Protein AF-A0A015IUK9-F1 (afdb_monomer_lite)

Sequence (133 aa):
MLNYLYVSSKKNKGLWKRAKTDDIVYFDGLNVSSEEQIRLRKRDEYDLPSMSGGIESMISKDDPRLATEDDLRNFIKEFKPEEIDVDSEVFRSLPLATQCEIIGELRIKSRQTSWDRIQEIVNNAPISFNFIL

Structure (mmCIF, N/CA/C/O backbone):
data_AF-A0A015IUK9-F1
#
_entry.id   AF-A0A015IUK9-F1
#
loop_
_atom_site.group_PDB
_atom_site.id
_atom_site.type_symbol
_atom_site.label_atom_id
_atom_site.label_alt_id
_atom_site.label_comp_id
_atom_site.label_asym_id
_atom_site.label_entity_id
_atom_site.label_seq_id
_atom_site.pdbx_PDB_ins_code
_atom_site.Cartn_x
_atom_site.Cartn_y
_atom_site.Cartn_z
_atom_site.occupancy
_atom_site.B_iso_or_equiv
_atom_site.auth_seq_id
_atom_site.auth_comp_id
_atom_site.auth_asym_id
_atom_site.auth_atom_id
_atom_site.pdbx_PDB_model_num
ATOM 1 N N . MET A 1 1 ? -28.527 20.890 -3.344 1.00 36.06 1 MET A N 1
ATOM 2 C CA . MET A 1 1 ? -27.527 21.965 -3.512 1.00 36.06 1 MET A CA 1
ATOM 3 C C . MET A 1 1 ? -26.170 21.349 -3.189 1.00 36.06 1 MET A C 1
ATOM 5 O O . MET A 1 1 ? -25.929 21.018 -2.038 1.00 36.06 1 MET A O 1
ATOM 9 N N . LEU A 1 2 ? -25.385 21.014 -4.217 1.00 33.97 2 LEU A N 1
ATOM 10 C CA . LEU A 1 2 ? -24.139 20.242 -4.106 1.00 33.97 2 LEU A CA 1
ATOM 11 C C . LEU A 1 2 ? -22.984 21.172 -3.710 1.00 33.97 2 LEU A C 1
ATOM 13 O O . LEU A 1 2 ? -22.586 22.018 -4.507 1.00 33.97 2 LEU A O 1
ATOM 17 N N . ASN A 1 3 ? -22.454 21.019 -2.495 1.00 36.19 3 ASN A N 1
ATOM 18 C CA . ASN A 1 3 ? -21.237 21.709 -2.068 1.00 36.19 3 ASN A CA 1
ATOM 19 C C . ASN A 1 3 ? -20.016 20.914 -2.544 1.00 36.19 3 ASN A C 1
ATOM 21 O O . ASN A 1 3 ? -19.667 19.884 -1.971 1.00 36.19 3 ASN A O 1
ATOM 25 N N . TYR A 1 4 ? -19.372 21.408 -3.599 1.00 41.28 4 TYR A N 1
ATOM 26 C CA . TYR A 1 4 ? -18.037 20.980 -4.000 1.00 41.28 4 TYR A CA 1
ATOM 27 C C . TYR A 1 4 ? -17.040 21.352 -2.894 1.00 41.28 4 TYR A C 1
ATOM 29 O O . TYR A 1 4 ? -16.827 22.530 -2.604 1.00 41.28 4 TYR A O 1
ATOM 37 N N . LEU A 1 5 ? -16.425 20.346 -2.272 1.00 41.09 5 LEU A N 1
ATOM 38 C CA . LEU A 1 5 ? -15.300 20.539 -1.362 1.00 41.09 5 LEU A CA 1
ATOM 39 C C . LEU A 1 5 ? -14.072 20.964 -2.174 1.00 41.09 5 LEU A C 1
ATOM 41 O O . LEU A 1 5 ? -13.448 20.173 -2.877 1.00 41.09 5 LEU A O 1
ATOM 45 N N . TYR A 1 6 ? -13.744 22.248 -2.067 1.00 38.38 6 TYR A N 1
ATOM 46 C CA . TYR A 1 6 ? -12.492 22.835 -2.520 1.00 38.38 6 TYR A CA 1
ATOM 47 C C . TYR A 1 6 ? -11.328 22.213 -1.732 1.00 38.38 6 TYR A C 1
ATOM 49 O O . TYR A 1 6 ? -11.087 22.559 -0.574 1.00 38.38 6 TYR A O 1
ATOM 57 N N . VAL A 1 7 ? -10.601 21.280 -2.350 1.00 44.75 7 VAL A N 1
ATOM 58 C CA . VAL A 1 7 ? -9.336 20.770 -1.811 1.00 44.75 7 VAL A CA 1
ATOM 59 C C . VAL A 1 7 ? -8.284 21.858 -2.000 1.00 44.75 7 VAL A C 1
ATOM 61 O O . VAL A 1 7 ? -7.712 22.043 -3.073 1.00 44.75 7 VAL A O 1
ATOM 64 N N . SER A 1 8 ? -8.051 22.622 -0.936 1.00 37.50 8 SER A N 1
ATOM 65 C CA . SER A 1 8 ? -6.970 23.598 -0.878 1.00 37.50 8 SER A CA 1
ATOM 66 C C . SER A 1 8 ? -5.635 22.852 -0.856 1.00 37.50 8 SER A C 1
ATOM 68 O O . SER A 1 8 ? -5.185 22.373 0.186 1.00 37.50 8 SER A O 1
ATOM 70 N N . SER A 1 9 ? -5.006 22.727 -2.026 1.00 41.16 9 SER A N 1
ATOM 71 C CA . SER A 1 9 ? -3.647 22.210 -2.173 1.00 41.16 9 SER A CA 1
ATOM 72 C C . SER A 1 9 ? -2.670 23.169 -1.490 1.00 41.16 9 SER A C 1
ATOM 74 O O . SER A 1 9 ? -2.161 24.116 -2.099 1.00 41.16 9 SER A O 1
ATOM 76 N N . LYS A 1 10 ? -2.386 22.933 -0.205 1.00 40.31 10 LYS A N 1
ATOM 77 C CA . LYS A 1 10 ? -1.251 23.562 0.471 1.00 40.31 10 LYS A CA 1
ATOM 78 C C . LYS A 1 10 ? 0.017 23.150 -0.271 1.00 40.31 10 LYS A C 1
ATOM 80 O O . LYS A 1 10 ? 0.467 22.014 -0.177 1.00 40.31 10 LYS A O 1
ATOM 85 N N . LYS A 1 11 ? 0.592 24.093 -1.023 1.00 38.69 11 LYS A N 1
ATOM 86 C CA . LYS A 1 11 ? 1.930 23.967 -1.604 1.00 38.69 11 LYS A CA 1
ATOM 87 C C . LYS A 1 11 ? 2.904 23.690 -0.462 1.00 38.69 11 LYS A C 1
ATOM 89 O O . LYS A 1 11 ? 3.241 24.607 0.288 1.00 38.69 11 LYS A O 1
ATOM 94 N N . ASN A 1 12 ? 3.355 22.444 -0.350 1.00 39.50 12 ASN A N 1
ATOM 95 C CA . ASN A 1 12 ? 4.563 22.102 0.380 1.00 39.50 12 ASN A CA 1
ATOM 96 C C . ASN A 1 12 ? 5.704 22.898 -0.255 1.00 39.50 12 ASN A C 1
ATOM 98 O O . ASN A 1 12 ? 6.285 22.498 -1.262 1.00 39.50 12 ASN A O 1
ATOM 102 N N . LYS A 1 13 ? 6.010 24.068 0.311 1.00 40.84 13 LYS A N 1
ATOM 103 C CA . LYS A 1 13 ? 7.266 24.766 0.051 1.00 40.84 13 LYS A CA 1
ATOM 104 C C . LYS A 1 13 ? 8.345 24.016 0.823 1.00 40.84 13 LYS A C 1
ATOM 106 O O . LYS A 1 13 ? 8.845 24.495 1.835 1.00 40.84 13 LYS A O 1
ATOM 111 N N . GLY A 1 14 ? 8.644 22.804 0.352 1.00 41.84 14 GLY A N 1
ATOM 112 C CA . GLY A 1 14 ? 9.892 22.139 0.672 1.00 41.84 14 GLY A CA 1
ATOM 113 C C . GLY A 1 14 ? 11.016 23.120 0.372 1.00 41.84 14 GLY A C 1
ATOM 114 O O . GLY A 1 14 ? 10.980 23.845 -0.626 1.00 41.84 14 GLY A O 1
ATOM 115 N N . LEU A 1 15 ? 11.962 23.212 1.293 1.00 39.66 15 LEU A N 1
ATOM 116 C CA . LEU A 1 15 ? 13.130 24.064 1.187 1.00 39.66 15 LEU A CA 1
ATOM 117 C C . LEU A 1 15 ? 14.075 23.470 0.129 1.00 39.66 15 LEU A C 1
ATOM 119 O O . LEU A 1 15 ? 15.125 22.927 0.456 1.00 39.66 15 LEU A O 1
ATOM 123 N N . TRP A 1 16 ? 13.704 23.549 -1.147 1.00 41.69 16 TRP A N 1
ATOM 124 C CA . TRP A 1 16 ? 14.643 23.334 -2.238 1.00 41.69 16 TRP A CA 1
ATOM 125 C C . TRP A 1 16 ? 15.569 24.547 -2.213 1.00 41.69 16 TRP A C 1
ATOM 127 O O . TRP A 1 16 ? 15.205 25.634 -2.673 1.00 41.69 16 TRP A O 1
ATOM 137 N N . LYS A 1 17 ? 16.746 24.408 -1.587 1.00 51.00 17 LYS A N 1
ATOM 138 C CA . LYS A 1 17 ? 17.836 25.366 -1.803 1.00 51.00 17 LYS A CA 1
ATOM 139 C C . LYS A 1 17 ? 17.953 25.522 -3.317 1.00 51.00 17 LYS A C 1
ATOM 141 O O . LYS A 1 17 ? 17.973 24.521 -4.026 1.00 51.00 17 LYS A O 1
ATOM 146 N N . ARG A 1 18 ? 17.935 26.763 -3.806 1.00 52.25 18 ARG A N 1
ATOM 147 C CA . ARG A 1 18 ? 18.066 27.068 -5.233 1.00 52.25 18 ARG A CA 1
ATOM 148 C C . ARG A 1 18 ? 19.410 26.481 -5.674 1.00 52.25 18 ARG A C 1
ATOM 150 O O . ARG A 1 18 ? 20.436 27.076 -5.355 1.00 52.25 18 ARG A O 1
ATOM 157 N N . ALA A 1 19 ? 19.400 25.288 -6.272 1.00 54.19 19 ALA A N 1
ATOM 158 C CA . ALA A 1 19 ? 20.612 24.666 -6.784 1.00 54.19 19 ALA A CA 1
ATOM 159 C C . ALA A 1 19 ? 21.249 25.671 -7.743 1.00 54.19 19 ALA A C 1
ATOM 161 O O . ALA A 1 19 ? 20.543 26.291 -8.550 1.00 54.19 19 ALA A O 1
ATOM 162 N N . LYS A 1 20 ? 22.547 25.926 -7.578 1.00 63.38 20 LYS A N 1
ATOM 163 C CA . LYS A 1 20 ? 23.273 26.745 -8.543 1.00 63.38 20 LYS A CA 1
ATOM 164 C C . LYS A 1 20 ? 23.237 25.977 -9.864 1.00 63.38 20 LYS A C 1
ATOM 166 O O . LYS A 1 20 ? 23.297 24.752 -9.866 1.00 63.38 20 LYS A O 1
ATOM 171 N N . THR A 1 21 ? 23.098 26.688 -10.977 1.00 58.16 21 THR A N 1
ATOM 172 C CA . THR A 1 21 ? 23.090 26.097 -12.330 1.00 58.16 21 THR A CA 1
ATOM 173 C C . THR A 1 21 ? 24.305 25.206 -12.582 1.00 58.16 21 THR A C 1
ATOM 175 O O . THR A 1 21 ? 24.213 24.243 -13.331 1.00 58.16 21 THR A O 1
ATOM 178 N N . ASP A 1 22 ? 25.399 25.496 -11.882 1.00 61.75 22 ASP A N 1
ATOM 179 C CA . ASP A 1 22 ? 26.693 24.829 -11.984 1.00 61.75 22 ASP A CA 1
ATOM 180 C C . ASP A 1 22 ? 26.714 23.440 -11.305 1.00 61.75 22 ASP A C 1
ATOM 182 O O . ASP A 1 22 ? 27.617 22.650 -11.565 1.00 61.75 22 ASP A O 1
ATOM 186 N N . ASP A 1 23 ? 25.718 23.117 -10.466 1.00 67.12 23 ASP A N 1
ATOM 187 C CA . ASP A 1 23 ? 25.620 21.828 -9.760 1.00 67.12 23 ASP A CA 1
ATOM 188 C C . ASP A 1 23 ? 24.881 20.752 -10.584 1.00 67.12 23 ASP A C 1
ATOM 190 O O . ASP A 1 23 ? 24.862 19.575 -10.216 1.00 67.12 23 ASP A O 1
ATOM 194 N N . ILE A 1 24 ? 24.229 21.139 -11.687 1.00 67.38 24 ILE A N 1
ATOM 195 C CA . ILE A 1 24 ? 23.395 20.248 -12.500 1.00 67.38 24 ILE A CA 1
ATOM 196 C C . ILE A 1 24 ? 24.219 19.756 -13.691 1.00 67.38 24 ILE A C 1
ATOM 198 O O . ILE A 1 24 ? 24.374 20.446 -14.701 1.00 67.38 24 ILE A O 1
ATOM 202 N N . VAL A 1 25 ? 24.724 18.526 -13.590 1.00 63.44 25 VAL A N 1
ATOM 203 C CA . VAL A 1 25 ? 25.333 17.827 -14.728 1.00 63.44 25 VAL A CA 1
ATOM 204 C C . VAL A 1 25 ? 24.279 17.734 -15.841 1.00 63.44 25 VAL A C 1
ATOM 206 O O . VAL A 1 25 ? 23.139 17.363 -15.568 1.00 63.44 25 VAL A O 1
ATOM 209 N N . TYR A 1 26 ? 24.656 18.111 -17.069 1.00 65.88 26 TYR A N 1
ATOM 210 C CA . TYR A 1 26 ? 23.811 18.243 -18.276 1.00 65.88 26 TYR A CA 1
ATOM 211 C C . TYR A 1 26 ? 22.993 19.540 -18.443 1.00 65.88 26 TYR A C 1
ATOM 213 O O . TYR A 1 26 ? 22.216 19.635 -19.394 1.00 65.88 26 TYR A O 1
ATOM 221 N N . PHE A 1 27 ? 23.187 20.569 -17.609 1.00 64.19 27 PHE A N 1
ATOM 222 C CA . PHE A 1 27 ? 22.496 21.858 -17.788 1.00 64.19 27 PHE A CA 1
ATOM 223 C C . PHE A 1 27 ? 22.787 22.525 -19.147 1.00 64.19 27 PHE A C 1
ATOM 225 O O . PHE A 1 27 ? 21.872 23.030 -19.800 1.00 64.19 27 PHE A O 1
ATOM 232 N N . ASP A 1 28 ? 24.031 22.440 -19.627 1.00 65.81 28 ASP A N 1
ATOM 233 C CA . ASP A 1 28 ? 24.445 22.990 -20.928 1.00 65.81 28 ASP A CA 1
ATOM 234 C C . ASP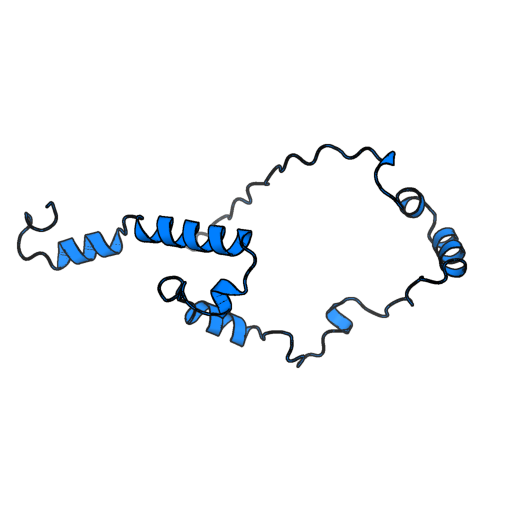 A 1 28 ? 23.669 22.382 -22.113 1.00 65.81 28 ASP A C 1
ATOM 236 O O . ASP A 1 28 ? 23.454 23.040 -23.131 1.00 65.81 28 ASP A O 1
ATOM 240 N N . GLY A 1 29 ? 23.181 21.144 -21.968 1.00 63.19 29 GLY A N 1
ATOM 241 C CA . GLY A 1 29 ? 22.404 20.432 -22.985 1.00 63.19 29 GLY A CA 1
ATOM 242 C C . GLY A 1 29 ? 20.940 20.875 -23.104 1.00 63.19 29 GLY A C 1
ATOM 243 O O . GLY A 1 29 ? 20.265 20.504 -24.065 1.00 63.19 29 GLY A O 1
ATOM 244 N N . LEU A 1 30 ? 20.429 21.672 -22.160 1.00 64.75 30 LEU A N 1
ATOM 245 C CA . LEU A 1 30 ? 19.037 22.141 -22.168 1.00 64.75 30 LEU A CA 1
ATOM 246 C C . LEU A 1 30 ? 18.847 23.451 -22.948 1.00 64.75 30 LEU A C 1
ATOM 248 O O . LEU A 1 30 ? 17.742 23.721 -23.411 1.00 64.75 30 LEU A O 1
ATOM 252 N N . ASN A 1 31 ? 19.914 24.239 -23.120 1.00 66.69 31 ASN A N 1
ATOM 253 C CA . ASN A 1 31 ? 19.888 25.535 -23.816 1.00 66.69 31 ASN A CA 1
ATOM 254 C C . ASN A 1 31 ? 20.347 25.470 -25.284 1.00 66.69 31 ASN A C 1
ATOM 256 O O . ASN A 1 31 ? 20.437 26.500 -25.951 1.00 66.69 31 ASN A O 1
ATOM 260 N N . VAL A 1 32 ? 20.656 24.279 -25.794 1.00 70.06 32 VAL A N 1
ATOM 261 C CA . VAL A 1 32 ? 21.052 24.068 -27.193 1.00 70.06 32 VAL A CA 1
ATOM 262 C C . VAL A 1 32 ? 19.834 23.942 -28.107 1.00 70.06 32 VAL A C 1
ATOM 264 O O . VAL A 1 32 ? 18.809 23.374 -27.730 1.00 70.06 32 VAL A O 1
ATOM 267 N N . SER A 1 33 ? 19.957 24.452 -29.337 1.00 77.69 33 SER A N 1
ATOM 268 C CA . SER A 1 33 ? 18.913 24.323 -30.364 1.00 77.69 33 SER A CA 1
ATOM 269 C C . SER A 1 33 ? 18.621 22.853 -30.679 1.00 77.69 33 SER A C 1
ATOM 271 O O . SER A 1 33 ? 19.518 22.008 -30.607 1.00 77.69 33 SER A O 1
ATOM 273 N N . SER A 1 34 ? 17.398 22.547 -31.113 1.00 71.38 34 SER A N 1
ATOM 274 C CA . SER A 1 34 ? 16.965 21.194 -31.494 1.00 71.38 34 SER A CA 1
ATOM 275 C C . SER A 1 34 ? 17.926 20.519 -32.488 1.00 71.38 34 SER A C 1
ATOM 277 O O . SER A 1 34 ? 18.230 19.333 -32.366 1.00 71.38 34 SER A O 1
ATOM 279 N N . GLU A 1 35 ? 18.478 21.269 -33.446 1.00 74.62 35 GLU A N 1
ATOM 280 C CA . GLU A 1 35 ? 19.435 20.770 -34.443 1.00 74.62 35 GLU A CA 1
ATOM 281 C C . GLU A 1 35 ? 20.794 20.412 -33.832 1.00 74.62 35 GLU A C 1
ATOM 283 O O . GLU A 1 35 ? 21.478 19.504 -34.307 1.00 74.62 35 GLU A O 1
ATOM 288 N N . GLU A 1 36 ? 21.207 21.138 -32.798 1.00 72.31 36 GLU A N 1
ATOM 289 C CA . GLU A 1 36 ? 22.459 20.906 -32.085 1.00 72.31 36 GLU A CA 1
ATOM 290 C C . GLU A 1 36 ? 22.347 19.712 -31.141 1.00 72.31 36 GLU A C 1
ATOM 292 O O . GLU A 1 36 ? 23.246 18.872 -31.119 1.00 72.31 36 GLU A O 1
ATOM 297 N N . GLN A 1 37 ? 21.196 19.548 -30.484 1.00 70.88 37 GLN A N 1
ATOM 298 C CA . GLN A 1 37 ? 20.886 18.338 -29.724 1.00 70.88 37 GLN A CA 1
ATOM 299 C C . GLN A 1 37 ? 20.972 17.084 -30.596 1.00 70.88 37 GLN A C 1
ATOM 301 O O . GLN A 1 37 ? 21.596 16.110 -30.194 1.00 70.88 37 GLN A O 1
ATOM 306 N N . ILE A 1 38 ? 20.434 17.109 -31.821 1.00 70.88 38 ILE A N 1
ATOM 307 C CA . ILE A 1 38 ? 20.520 15.969 -32.751 1.00 70.88 38 ILE A CA 1
ATOM 308 C C . ILE A 1 38 ? 21.979 15.651 -33.128 1.00 70.88 38 ILE A C 1
ATOM 310 O O . ILE A 1 38 ? 22.332 14.484 -33.298 1.00 70.88 38 ILE A O 1
ATOM 314 N N . ARG A 1 39 ? 22.850 16.662 -33.267 1.00 71.75 39 ARG A N 1
ATOM 315 C CA . ARG A 1 39 ? 24.284 16.443 -33.543 1.00 71.75 39 ARG A CA 1
ATOM 316 C C . ARG A 1 39 ? 25.019 15.850 -32.345 1.00 71.75 39 ARG A C 1
ATOM 318 O O . ARG A 1 39 ? 25.877 14.997 -32.548 1.00 71.75 39 ARG A O 1
ATOM 325 N N . LEU A 1 40 ? 24.698 16.302 -31.135 1.00 68.69 40 LEU A N 1
ATOM 326 C CA . LEU A 1 40 ? 25.293 15.795 -29.897 1.00 68.69 40 LEU A CA 1
ATOM 327 C C . LEU A 1 40 ? 24.857 14.354 -29.622 1.00 68.69 40 LEU A C 1
ATOM 329 O O . LEU A 1 40 ? 25.708 13.514 -29.359 1.00 68.69 40 LEU A O 1
ATOM 333 N N . ARG A 1 41 ? 23.572 14.052 -29.823 1.00 68.38 41 ARG A N 1
ATOM 334 C CA . ARG A 1 41 ? 22.997 12.701 -29.769 1.00 68.38 41 ARG A CA 1
ATOM 335 C C . ARG A 1 41 ? 23.734 11.698 -30.656 1.00 68.38 41 ARG A C 1
ATOM 337 O O . ARG A 1 41 ? 24.110 10.628 -30.211 1.00 68.38 41 ARG A O 1
ATOM 344 N N . LYS A 1 42 ? 24.078 12.091 -31.889 1.00 70.25 42 LYS A N 1
ATOM 345 C CA . LYS A 1 42 ? 24.870 11.250 -32.813 1.00 70.25 42 LYS A CA 1
ATOM 346 C C . LYS A 1 42 ? 26.281 10.910 -32.318 1.00 70.25 42 LYS A C 1
ATOM 348 O O . LYS A 1 42 ? 26.919 10.043 -32.909 1.00 70.25 42 LYS A O 1
ATOM 353 N N . ARG A 1 43 ? 26.811 11.645 -31.336 1.00 71.12 43 ARG A N 1
ATOM 354 C CA . ARG A 1 43 ? 28.155 11.430 -30.784 1.00 71.12 43 ARG A CA 1
ATOM 355 C C . ARG A 1 43 ? 28.140 10.593 -29.510 1.00 71.12 43 ARG A C 1
ATOM 357 O O . ARG A 1 43 ? 29.210 10.151 -29.105 1.00 71.12 43 ARG A O 1
ATOM 364 N N . ASP A 1 44 ? 26.981 10.424 -28.887 1.00 75.12 44 ASP A N 1
ATOM 365 C CA . ASP A 1 44 ? 26.844 9.703 -27.631 1.00 75.12 44 ASP A CA 1
ATOM 366 C C . ASP A 1 44 ? 26.524 8.226 -27.905 1.00 75.12 44 ASP A C 1
ATOM 368 O O . ASP A 1 44 ? 25.566 7.894 -28.600 1.00 75.12 44 ASP A O 1
ATOM 372 N N . GLU A 1 45 ? 27.372 7.338 -27.388 1.00 81.50 45 GLU A N 1
ATOM 373 C CA . GLU A 1 45 ? 27.246 5.884 -27.538 1.00 81.50 45 GLU A CA 1
ATOM 374 C C . GLU A 1 45 ? 26.104 5.311 -26.683 1.00 81.50 45 GLU A C 1
ATOM 376 O O . GLU A 1 45 ? 25.579 4.242 -26.992 1.00 81.50 45 GLU A O 1
ATOM 381 N N . TYR A 1 46 ? 25.686 6.034 -25.639 1.00 81.38 46 TYR A N 1
ATOM 382 C CA . TYR A 1 46 ? 24.599 5.638 -24.742 1.00 81.38 46 TYR A CA 1
ATOM 383 C C . TYR A 1 46 ? 23.270 6.327 -25.067 1.00 81.38 46 TYR A C 1
ATOM 385 O O . TYR A 1 46 ? 22.317 6.202 -24.291 1.00 81.38 46 TYR A O 1
ATOM 393 N N . ASP A 1 47 ? 23.179 7.045 -26.191 1.00 79.69 47 ASP A N 1
ATOM 394 C CA . ASP A 1 47 ? 21.939 7.717 -26.562 1.00 79.69 47 ASP A CA 1
ATOM 395 C C . ASP A 1 47 ? 20.849 6.692 -26.882 1.00 79.69 47 ASP A C 1
ATOM 397 O O . ASP A 1 47 ? 20.997 5.806 -27.732 1.00 79.69 47 ASP A O 1
ATOM 401 N N . LEU A 1 48 ? 19.733 6.803 -26.166 1.00 80.38 48 LEU A N 1
ATOM 402 C CA . LEU A 1 48 ? 18.609 5.902 -26.359 1.00 80.38 48 LEU A CA 1
ATOM 403 C C . LEU A 1 48 ? 17.913 6.230 -27.690 1.00 80.38 48 LEU A C 1
ATOM 405 O O . LEU A 1 48 ? 17.731 7.406 -28.022 1.00 80.38 48 LEU A O 1
ATOM 409 N N . PRO A 1 49 ? 17.453 5.215 -28.446 1.00 81.62 49 PRO A N 1
ATOM 410 C CA . PRO A 1 49 ? 16.654 5.443 -29.640 1.00 81.62 49 PRO A CA 1
ATOM 411 C C . PRO A 1 49 ? 15.444 6.323 -29.326 1.00 81.62 49 PRO A C 1
ATOM 413 O O . PRO A 1 49 ? 14.824 6.200 -28.268 1.00 81.62 49 PRO A O 1
ATOM 416 N N . SER A 1 50 ? 15.067 7.188 -30.269 1.00 76.38 50 SER A N 1
ATOM 417 C CA . SER A 1 50 ? 13.859 7.996 -30.115 1.00 76.38 50 SER A CA 1
ATOM 418 C C . SER A 1 50 ? 12.641 7.083 -29.950 1.00 76.38 50 SER A C 1
ATOM 420 O O . SER A 1 50 ? 12.278 6.362 -30.883 1.00 76.38 50 SER A O 1
ATOM 422 N N . MET A 1 51 ? 12.006 7.123 -28.780 1.00 76.62 51 MET A N 1
ATOM 423 C CA . MET A 1 51 ? 10.790 6.362 -28.510 1.00 76.62 51 MET A CA 1
ATOM 424 C C . MET A 1 51 ? 9.628 6.948 -29.322 1.00 76.62 51 MET A C 1
ATOM 426 O O . MET A 1 51 ? 9.345 8.146 -29.239 1.00 76.62 51 MET A O 1
ATOM 430 N N . SER A 1 52 ? 8.950 6.125 -30.123 1.00 70.69 52 SER A N 1
ATOM 431 C CA . SER A 1 52 ? 7.731 6.545 -30.815 1.00 70.69 52 SER A CA 1
ATOM 432 C C . SER A 1 52 ? 6.538 6.430 -29.864 1.00 70.69 52 SER A C 1
ATOM 434 O O . SER A 1 52 ? 6.031 5.334 -29.644 1.00 70.69 52 SER A O 1
ATOM 436 N N . GLY A 1 53 ? 6.094 7.563 -29.319 1.00 72.94 53 GLY A N 1
ATOM 437 C CA . GLY A 1 53 ? 4.982 7.636 -28.368 1.00 72.94 53 GLY A CA 1
ATOM 438 C C . GLY A 1 53 ? 5.440 7.791 -26.915 1.00 72.94 53 GLY A C 1
ATOM 439 O O . GLY A 1 53 ? 6.593 7.540 -26.573 1.00 72.94 53 GLY A O 1
ATOM 440 N N . GLY A 1 54 ? 4.541 8.281 -26.057 1.00 78.75 54 GLY A N 1
ATOM 441 C CA . GLY A 1 54 ? 4.803 8.420 -24.621 1.00 78.75 54 GLY A CA 1
ATOM 442 C C . GLY A 1 54 ? 4.799 7.072 -23.897 1.00 78.75 54 GLY A C 1
ATOM 443 O O . GLY A 1 54 ? 4.541 6.035 -24.505 1.00 78.75 54 GLY A O 1
ATOM 444 N N . ILE A 1 55 ? 5.002 7.088 -22.577 1.00 73.62 55 ILE A N 1
ATOM 445 C CA . ILE A 1 55 ? 4.905 5.892 -21.714 1.00 73.62 55 ILE A CA 1
ATOM 446 C C . ILE A 1 55 ? 3.580 5.149 -21.956 1.00 73.62 55 ILE A C 1
ATOM 448 O O . ILE A 1 55 ? 3.551 3.927 -22.014 1.00 73.62 55 ILE A O 1
ATOM 452 N N . GLU A 1 56 ? 2.505 5.891 -22.218 1.00 73.94 56 GLU A N 1
ATOM 453 C CA . GLU A 1 56 ? 1.177 5.363 -22.549 1.00 73.94 56 GLU A CA 1
ATOM 454 C C . GLU A 1 56 ? 1.160 4.433 -23.771 1.00 73.94 56 GLU A C 1
ATOM 456 O O . GLU A 1 56 ? 0.368 3.501 -23.818 1.00 73.94 56 GLU A O 1
ATOM 461 N N . SER A 1 57 ? 2.051 4.640 -24.745 1.00 75.50 57 SER A N 1
ATOM 462 C CA . SER A 1 57 ? 2.158 3.777 -25.931 1.00 75.50 57 SER A CA 1
ATOM 463 C C . SER A 1 57 ? 2.865 2.447 -25.656 1.00 75.50 57 SER A C 1
ATOM 465 O O . SER A 1 57 ? 2.702 1.496 -26.418 1.00 75.50 57 SER A O 1
ATOM 467 N N . MET A 1 58 ? 3.635 2.373 -24.567 1.00 73.19 58 MET A N 1
ATOM 468 C CA . MET A 1 58 ? 4.291 1.147 -24.104 1.00 73.19 58 MET A CA 1
ATOM 469 C C . MET A 1 58 ? 3.369 0.301 -23.229 1.00 73.19 58 MET A C 1
ATOM 471 O O . MET A 1 58 ? 3.603 -0.895 -23.059 1.00 73.19 58 MET A O 1
ATOM 475 N N . ILE A 1 59 ? 2.332 0.926 -22.670 1.00 75.25 59 ILE A N 1
ATOM 476 C CA . ILE A 1 59 ? 1.330 0.260 -21.854 1.00 75.25 59 ILE A CA 1
ATOM 477 C C . ILE A 1 59 ? 0.440 -0.557 -22.788 1.00 75.25 59 ILE A C 1
ATOM 479 O O . ILE A 1 59 ? -0.358 -0.028 -23.563 1.00 75.25 59 ILE A O 1
ATOM 483 N N . SER A 1 60 ? 0.581 -1.878 -22.715 1.00 76.69 60 SER A N 1
ATOM 484 C CA . SER A 1 60 ? -0.427 -2.770 -23.281 1.00 76.69 60 SER A CA 1
ATOM 485 C C . SER A 1 60 ? -1.698 -2.643 -22.446 1.00 76.69 60 SER A C 1
ATOM 487 O O . SER A 1 60 ? -1.620 -2.563 -21.222 1.00 76.69 60 SER A O 1
ATOM 489 N N . LYS A 1 61 ? -2.868 -2.620 -23.097 1.00 73.81 61 LYS A N 1
ATOM 490 C CA . LYS A 1 61 ? -4.165 -2.488 -22.403 1.00 73.81 61 LYS A CA 1
ATOM 491 C C . LYS A 1 61 ? -4.372 -3.557 -21.321 1.00 73.81 61 LYS A C 1
ATOM 493 O O . LYS A 1 61 ? -5.011 -3.260 -20.324 1.00 73.81 61 LYS A O 1
ATOM 498 N N . ASP A 1 62 ? -3.760 -4.726 -21.509 1.00 76.12 62 ASP A N 1
ATOM 499 C CA . ASP A 1 62 ? -3.786 -5.858 -20.583 1.00 76.12 62 ASP A CA 1
ATOM 500 C C . ASP A 1 62 ? -2.374 -6.178 -20.046 1.00 76.12 62 ASP A C 1
ATOM 502 O O . ASP A 1 62 ? -1.930 -7.326 -20.084 1.00 76.12 62 ASP A O 1
ATOM 506 N N . ASP A 1 63 ? -1.600 -5.171 -19.619 1.00 82.06 63 ASP A N 1
ATOM 507 C CA . ASP A 1 63 ? -0.316 -5.436 -18.950 1.00 82.06 63 ASP A CA 1
ATOM 508 C C . ASP A 1 63 ? -0.566 -5.940 -17.512 1.00 82.06 63 ASP A C 1
ATOM 510 O O . ASP A 1 63 ? -1.031 -5.163 -16.679 1.00 82.06 63 ASP A O 1
ATOM 514 N N . PRO A 1 64 ? -0.211 -7.195 -17.166 1.00 81.19 64 PRO A N 1
ATOM 515 C CA . PRO A 1 64 ? -0.443 -7.757 -15.831 1.00 81.19 64 PRO A CA 1
ATOM 516 C C . PRO A 1 64 ? 0.380 -7.083 -14.725 1.00 81.19 64 PRO A C 1
ATOM 518 O O . PRO A 1 64 ? 0.164 -7.349 -13.545 1.00 81.19 64 PRO A O 1
ATOM 521 N N . ARG A 1 65 ? 1.363 -6.245 -15.078 1.00 82.88 65 ARG A N 1
ATOM 522 C CA . ARG A 1 65 ? 2.113 -5.440 -14.104 1.00 82.88 65 ARG A CA 1
ATOM 523 C C . ARG A 1 65 ? 1.334 -4.214 -13.644 1.00 82.88 65 ARG A C 1
ATOM 525 O O . ARG A 1 65 ? 1.708 -3.609 -12.641 1.00 82.88 65 ARG A O 1
ATOM 532 N N . LEU A 1 66 ? 0.307 -3.820 -14.393 1.00 84.06 66 LEU A N 1
ATOM 533 C CA . LEU A 1 66 ? -0.524 -2.669 -14.092 1.00 84.06 66 LEU A CA 1
ATOM 534 C C . LEU A 1 66 ? -1.853 -3.150 -13.526 1.00 84.06 66 LEU A C 1
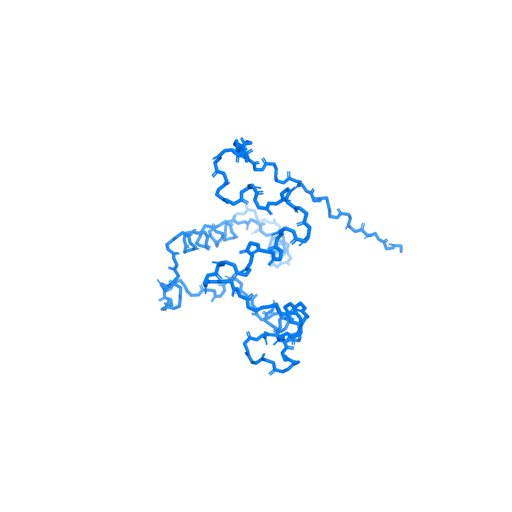ATOM 536 O O . LEU A 1 66 ? -2.525 -3.999 -14.101 1.00 84.06 66 LEU A O 1
ATOM 540 N N . ALA A 1 67 ? -2.226 -2.594 -12.379 1.00 86.25 67 ALA A N 1
ATOM 541 C CA . ALA A 1 67 ? -3.538 -2.835 -11.807 1.00 86.25 67 ALA A CA 1
ATOM 542 C C . ALA A 1 67 ? -4.607 -2.114 -12.640 1.00 86.25 67 ALA A C 1
ATOM 544 O O . ALA A 1 67 ? -4.432 -0.947 -13.009 1.00 86.25 67 ALA A O 1
ATOM 545 N N . THR A 1 68 ? -5.725 -2.790 -12.894 1.00 88.50 68 THR A N 1
ATOM 546 C CA . THR A 1 68 ? -6.891 -2.183 -13.544 1.00 88.50 68 THR A CA 1
ATOM 547 C C . THR A 1 68 ? -7.561 -1.197 -12.585 1.00 88.50 68 THR A C 1
ATOM 549 O O . THR A 1 68 ? -7.421 -1.295 -11.365 1.00 88.50 68 THR A O 1
ATOM 552 N N . GLU A 1 69 ? -8.342 -0.248 -13.106 1.00 87.06 69 GLU A N 1
ATOM 553 C CA . GLU A 1 69 ? -9.103 0.677 -12.257 1.00 87.06 69 GLU A CA 1
ATOM 554 C C . GLU A 1 69 ? -10.050 -0.063 -11.295 1.00 87.06 69 GLU A C 1
ATOM 556 O O . GLU A 1 69 ? -10.150 0.301 -10.122 1.00 87.06 69 GLU A O 1
ATOM 561 N N . ASP A 1 70 ? -10.697 -1.130 -11.766 1.00 88.69 70 ASP A N 1
ATOM 562 C CA . ASP A 1 70 ? -11.564 -1.969 -10.936 1.00 88.69 70 ASP A CA 1
ATOM 563 C C . ASP A 1 70 ? -10.780 -2.6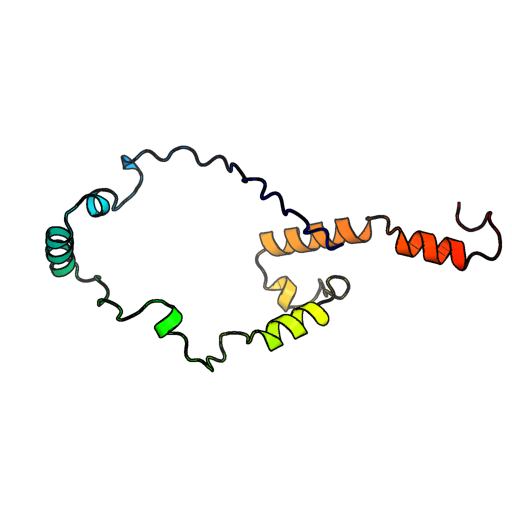89 -9.830 1.00 88.69 70 ASP A C 1
ATOM 565 O O . ASP A 1 70 ? -11.233 -2.724 -8.684 1.00 88.69 70 ASP A O 1
ATOM 569 N N . ASP A 1 71 ? -9.571 -3.174 -10.128 1.00 87.50 71 ASP A N 1
ATOM 570 C CA . ASP A 1 71 ? -8.689 -3.806 -9.140 1.00 87.50 71 ASP A CA 1
ATOM 571 C C . ASP A 1 71 ? -8.289 -2.812 -8.046 1.00 87.50 71 ASP A C 1
ATOM 573 O O . ASP A 1 71 ? -8.334 -3.135 -6.860 1.00 87.50 71 ASP A O 1
ATOM 577 N N . LEU A 1 72 ? -7.966 -1.570 -8.423 1.00 89.88 72 LEU A N 1
ATOM 578 C CA . LEU A 1 72 ? -7.633 -0.508 -7.471 1.00 89.88 72 LEU A CA 1
ATOM 579 C C . LEU A 1 72 ? -8.832 -0.128 -6.594 1.00 89.88 72 LEU A C 1
ATOM 581 O O . LEU A 1 72 ? -8.678 0.074 -5.389 1.00 89.88 72 LEU A O 1
ATOM 585 N N . ARG A 1 73 ? -10.036 -0.044 -7.170 1.00 90.88 73 ARG A N 1
ATOM 586 C CA . ARG A 1 73 ? -11.269 0.235 -6.415 1.00 90.88 73 ARG A CA 1
ATOM 587 C C . ARG A 1 73 ? -11.585 -0.883 -5.426 1.00 90.88 73 ARG A C 1
ATOM 589 O O . ARG A 1 73 ? -11.936 -0.589 -4.282 1.00 90.88 73 ARG A O 1
ATOM 596 N N . ASN A 1 74 ? -11.437 -2.135 -5.852 1.00 91.75 74 ASN A N 1
ATOM 597 C CA . ASN A 1 74 ? -11.624 -3.299 -4.990 1.00 91.75 74 ASN A CA 1
ATOM 598 C C . ASN A 1 74 ? -10.583 -3.317 -3.873 1.00 91.75 74 ASN A C 1
ATOM 600 O O . ASN A 1 74 ? -10.956 -3.421 -2.706 1.00 91.75 74 ASN A O 1
ATOM 604 N N . PHE A 1 75 ? -9.313 -3.079 -4.205 1.00 87.38 75 PHE A N 1
ATOM 605 C CA . PHE A 1 75 ? -8.244 -2.973 -3.221 1.00 87.38 75 PHE A CA 1
ATOM 606 C C . PHE A 1 75 ? -8.544 -1.897 -2.176 1.00 87.38 75 PHE A C 1
ATOM 608 O O . PHE A 1 75 ? -8.494 -2.187 -0.992 1.00 87.38 75 PHE A O 1
ATOM 615 N N . ILE A 1 76 ? -8.934 -0.679 -2.568 1.00 87.19 76 ILE A N 1
ATOM 616 C CA . ILE A 1 76 ? -9.262 0.396 -1.609 1.00 87.19 76 ILE A CA 1
ATOM 617 C C . ILE A 1 76 ? -10.440 0.013 -0.703 1.00 87.19 76 ILE A C 1
ATOM 619 O O . ILE A 1 76 ? -10.467 0.391 0.467 1.00 87.19 76 ILE A O 1
ATOM 623 N N . LYS A 1 77 ? -11.425 -0.718 -1.233 1.00 87.56 77 LYS A N 1
ATOM 624 C CA . LYS A 1 77 ? -12.598 -1.154 -0.468 1.00 87.56 77 LYS A CA 1
ATOM 625 C C . LYS A 1 77 ? -12.254 -2.248 0.545 1.00 87.56 77 LYS A C 1
ATOM 627 O O . LYS A 1 77 ? -12.828 -2.269 1.631 1.00 87.56 77 LYS A O 1
ATOM 632 N N . GLU A 1 78 ? -11.363 -3.158 0.177 1.00 86.00 78 GLU A N 1
ATOM 633 C CA . GLU A 1 78 ? -10.934 -4.278 1.018 1.00 86.00 78 GLU A CA 1
ATOM 634 C C . GLU A 1 78 ? -9.803 -3.894 1.973 1.00 86.00 78 GLU A C 1
ATOM 636 O O . GLU A 1 78 ? -9.668 -4.488 3.042 1.00 86.00 78 GLU A O 1
ATOM 641 N N . PHE A 1 79 ? -9.010 -2.883 1.621 1.00 85.25 79 PHE A N 1
ATOM 642 C CA . PHE A 1 79 ? -7.851 -2.467 2.389 1.00 85.25 79 PHE A CA 1
ATOM 643 C C . PHE A 1 79 ? -8.273 -1.822 3.705 1.00 85.25 79 PHE A C 1
ATOM 645 O O . PHE A 1 79 ? -8.667 -0.654 3.779 1.00 85.25 79 PHE A O 1
ATOM 652 N N . LYS A 1 80 ? -8.135 -2.595 4.778 1.00 84.94 80 LYS A N 1
ATOM 653 C CA . LYS A 1 80 ? -8.345 -2.134 6.142 1.00 84.94 80 LYS A CA 1
ATOM 654 C C . LYS A 1 80 ? -6.994 -1.931 6.815 1.00 84.94 80 LYS A C 1
ATOM 656 O O . LYS A 1 80 ? -6.324 -2.908 7.143 1.00 84.94 80 LYS A O 1
ATOM 661 N N . PRO A 1 81 ? -6.595 -0.680 7.091 1.00 79.31 81 PRO A N 1
ATOM 662 C CA . PRO A 1 81 ? -5.310 -0.410 7.728 1.00 79.31 81 PRO A CA 1
ATOM 663 C C . PRO A 1 81 ? -5.216 -0.997 9.146 1.00 79.31 81 PRO A C 1
ATOM 665 O O . PRO A 1 81 ? -4.122 -1.186 9.657 1.00 79.31 81 PRO A O 1
ATOM 668 N N . GLU A 1 82 ? -6.348 -1.293 9.785 1.00 78.06 82 GLU A N 1
ATOM 669 C CA . GLU A 1 82 ? -6.416 -1.901 11.120 1.00 78.06 82 GLU A CA 1
ATOM 670 C C . GLU A 1 82 ? -6.024 -3.387 11.131 1.00 78.06 82 GLU A C 1
ATOM 672 O O . GLU A 1 82 ? -5.645 -3.903 12.177 1.00 78.06 82 GLU A O 1
ATOM 677 N N . GLU A 1 83 ? -6.083 -4.063 9.981 1.00 84.06 83 GLU A N 1
ATOM 678 C CA . GLU A 1 83 ? -5.788 -5.496 9.838 1.00 84.06 83 GLU A CA 1
ATOM 679 C C . GLU A 1 83 ? -4.340 -5.753 9.369 1.00 84.06 83 GLU A C 1
ATOM 681 O O . GLU A 1 83 ? -3.984 -6.877 9.022 1.00 84.06 83 GLU A O 1
ATOM 686 N N . ILE A 1 84 ? -3.486 -4.720 9.347 1.00 85.56 84 ILE A N 1
ATOM 687 C CA . ILE A 1 84 ? -2.078 -4.858 8.953 1.00 85.56 84 ILE A CA 1
ATOM 688 C C . ILE A 1 84 ? -1.323 -5.687 10.000 1.00 85.56 84 ILE A C 1
ATOM 690 O O . ILE A 1 84 ? -1.173 -5.275 11.151 1.00 85.56 84 ILE A O 1
ATOM 694 N N . ASP A 1 85 ? -0.785 -6.826 9.568 1.00 89.56 85 ASP A N 1
ATOM 695 C CA . ASP A 1 85 ? 0.085 -7.675 10.379 1.00 89.56 85 ASP A CA 1
ATOM 696 C C . ASP A 1 85 ? 1.533 -7.151 10.372 1.00 89.56 85 ASP A C 1
ATOM 698 O O . ASP A 1 85 ? 2.240 -7.218 9.363 1.00 89.56 85 ASP A O 1
ATOM 702 N N . VAL A 1 86 ? 1.974 -6.629 11.519 1.00 88.50 86 VAL A N 1
ATOM 703 C CA . VAL A 1 86 ? 3.324 -6.072 11.732 1.00 88.50 86 VAL A CA 1
ATOM 704 C C . VAL A 1 86 ? 4.387 -7.177 11.833 1.00 88.50 86 VAL A C 1
ATOM 706 O O . VAL A 1 86 ? 5.573 -6.918 11.627 1.00 88.50 86 VAL A O 1
ATOM 709 N N . ASP A 1 87 ? 3.985 -8.421 12.103 1.00 90.88 87 ASP A N 1
ATOM 710 C CA . ASP A 1 87 ? 4.893 -9.568 12.168 1.00 90.88 87 ASP A CA 1
ATOM 711 C C . ASP A 1 87 ? 5.029 -10.317 10.836 1.00 90.88 87 ASP A C 1
ATOM 713 O O . ASP A 1 87 ? 5.884 -11.199 10.713 1.00 90.88 87 ASP A O 1
ATOM 717 N N . SER A 1 88 ? 4.260 -9.920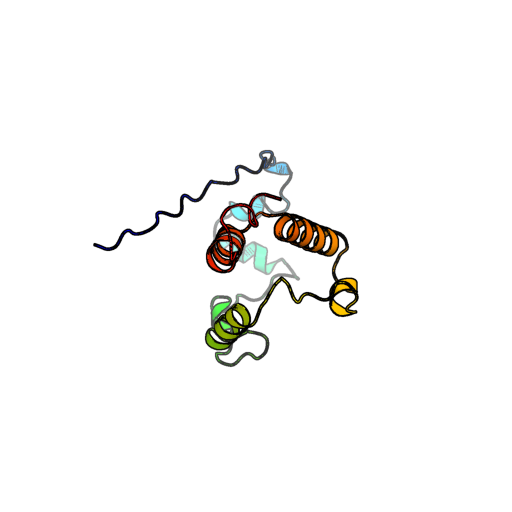 9.821 1.00 93.25 88 SER A N 1
ATOM 718 C CA . SER A 1 88 ? 4.330 -10.480 8.474 1.00 93.25 88 SER A CA 1
ATOM 719 C C . SER A 1 88 ? 5.714 -10.310 7.840 1.00 93.25 88 SER A C 1
ATOM 721 O O . SER A 1 88 ? 6.342 -9.249 7.911 1.00 93.25 88 SER A O 1
ATOM 723 N N . GLU A 1 89 ? 6.159 -11.344 7.122 1.00 94.00 89 GLU A N 1
ATOM 724 C CA . GLU A 1 89 ? 7.392 -11.319 6.325 1.00 94.00 89 GLU A CA 1
ATOM 725 C C . GLU A 1 89 ? 7.382 -10.164 5.310 1.00 94.00 89 GLU A C 1
ATOM 727 O O . GLU A 1 89 ? 8.399 -9.513 5.075 1.00 94.00 89 GLU A O 1
ATOM 732 N N . VAL A 1 90 ? 6.204 -9.839 4.765 1.00 89.81 90 VAL A N 1
ATOM 733 C CA . VAL A 1 90 ? 6.036 -8.729 3.819 1.00 89.81 90 VAL A CA 1
ATOM 734 C C . VAL A 1 90 ? 6.360 -7.401 4.492 1.00 89.81 90 VAL A C 1
ATOM 736 O O . VAL A 1 90 ? 7.116 -6.608 3.937 1.00 89.81 90 VAL A O 1
ATOM 739 N N . PHE A 1 91 ? 5.853 -7.170 5.705 1.00 93.25 91 PHE A N 1
ATOM 740 C CA . PHE A 1 91 ? 6.132 -5.949 6.457 1.00 93.25 91 PHE A CA 1
ATOM 741 C C . PHE A 1 91 ? 7.625 -5.823 6.790 1.00 93.25 91 PHE A C 1
ATOM 743 O O . PHE A 1 91 ? 8.221 -4.761 6.604 1.00 93.25 91 PHE A O 1
ATOM 750 N N . ARG A 1 92 ? 8.255 -6.928 7.202 1.00 93.38 92 ARG A N 1
ATOM 751 C CA . ARG A 1 92 ? 9.688 -6.977 7.533 1.00 93.38 92 ARG A CA 1
ATOM 752 C C . ARG A 1 92 ? 10.594 -6.791 6.318 1.00 93.38 92 ARG A C 1
ATOM 754 O O . ARG A 1 92 ? 11.700 -6.277 6.472 1.00 93.38 92 ARG A O 1
ATOM 761 N N . SER A 1 93 ? 10.124 -7.151 5.124 1.00 96.00 93 SER A N 1
ATOM 762 C CA . SER A 1 93 ? 10.855 -6.932 3.871 1.00 96.00 93 SER A CA 1
ATOM 763 C C . SER A 1 93 ? 10.930 -5.457 3.446 1.00 96.00 93 SER A C 1
ATOM 765 O O . SER A 1 93 ? 11.779 -5.092 2.631 1.00 96.00 93 SER A O 1
ATOM 767 N N . LEU A 1 94 ? 10.068 -4.590 3.996 1.00 94.12 94 LEU A N 1
ATOM 768 C CA . LEU A 1 94 ? 10.049 -3.165 3.662 1.00 94.12 94 LEU A CA 1
ATOM 769 C C . L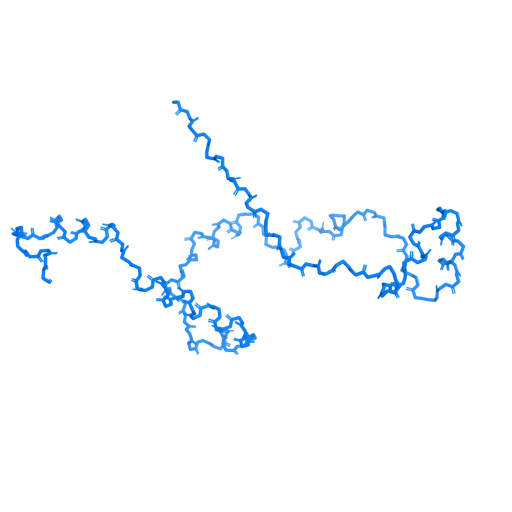EU A 1 94 ? 11.287 -2.434 4.213 1.00 94.12 94 LEU A C 1
ATOM 771 O O . LEU A 1 94 ? 11.837 -2.830 5.240 1.00 94.12 94 LEU A O 1
ATOM 775 N N . PRO A 1 95 ? 11.711 -1.311 3.609 1.00 97.81 95 PRO A N 1
ATOM 776 C CA . PRO A 1 95 ? 12.752 -0.464 4.182 1.00 97.81 95 PRO A CA 1
ATOM 777 C C . PRO A 1 95 ? 12.386 0.028 5.588 1.00 97.81 95 PRO A C 1
ATOM 779 O O . PRO A 1 95 ? 11.239 0.393 5.850 1.00 97.81 95 PRO A O 1
ATOM 782 N N . LEU A 1 96 ? 13.381 0.131 6.477 1.00 96.00 96 LEU A N 1
ATOM 783 C CA . LEU A 1 96 ? 13.174 0.546 7.873 1.00 96.00 96 LEU A CA 1
ATOM 784 C C . LEU A 1 96 ? 12.436 1.890 7.999 1.00 96.00 96 LEU A C 1
ATOM 786 O O . LEU A 1 96 ? 11.607 2.061 8.889 1.00 96.00 96 LEU A O 1
ATOM 790 N N . ALA A 1 97 ? 12.716 2.838 7.101 1.00 96.88 97 ALA A N 1
ATOM 791 C CA . ALA A 1 97 ? 12.030 4.128 7.078 1.00 96.88 97 ALA A CA 1
ATOM 792 C C . ALA A 1 97 ? 10.510 3.959 6.905 1.00 96.88 97 ALA A C 1
ATOM 794 O O . ALA A 1 97 ? 9.736 4.531 7.669 1.00 96.88 97 ALA A O 1
ATOM 795 N N . THR A 1 98 ? 10.102 3.113 5.959 1.00 95.69 98 THR A N 1
ATOM 796 C CA . THR A 1 98 ? 8.697 2.814 5.664 1.00 95.69 98 THR A CA 1
ATOM 797 C C . THR A 1 98 ? 8.036 2.037 6.801 1.00 95.69 98 THR A C 1
ATOM 799 O O . THR A 1 98 ? 6.910 2.347 7.178 1.00 95.69 98 THR A O 1
ATOM 802 N N . GLN A 1 99 ? 8.736 1.076 7.413 1.00 94.56 99 GLN A N 1
ATOM 803 C CA . GLN A 1 99 ? 8.215 0.354 8.581 1.00 94.56 99 GLN A CA 1
ATOM 804 C C . GLN A 1 99 ? 7.882 1.315 9.735 1.00 94.56 99 GLN A C 1
ATOM 806 O O . GLN A 1 99 ? 6.803 1.248 10.325 1.00 94.56 99 GLN A O 1
ATOM 811 N N . CYS A 1 100 ? 8.797 2.242 10.034 1.00 96.31 100 CYS A N 1
ATOM 812 C CA . CYS A 1 100 ? 8.613 3.244 11.082 1.00 96.31 100 CYS A CA 1
ATOM 813 C C . CYS A 1 100 ? 7.456 4.205 10.784 1.00 96.31 100 CYS A C 1
ATOM 815 O O . CYS A 1 100 ? 6.719 4.570 11.701 1.00 96.31 100 CYS A O 1
ATOM 817 N N . GLU A 1 101 ? 7.296 4.611 9.525 1.00 95.31 101 GLU A N 1
ATOM 818 C CA . GLU A 1 101 ? 6.179 5.445 9.076 1.00 95.31 101 GLU A CA 1
ATOM 819 C C . GLU A 1 101 ? 4.839 4.746 9.329 1.00 95.31 101 GLU A C 1
ATOM 821 O O . GLU A 1 101 ? 4.001 5.280 10.058 1.00 95.31 101 GLU A O 1
ATOM 826 N N . ILE A 1 102 ? 4.689 3.506 8.850 1.00 92.50 102 ILE A N 1
ATOM 827 C CA . ILE A 1 102 ? 3.465 2.709 9.018 1.00 92.50 102 ILE A CA 1
ATOM 828 C C . ILE A 1 102 ? 3.130 2.522 10.503 1.00 92.50 102 ILE A C 1
ATOM 830 O O . ILE A 1 102 ? 2.010 2.800 10.931 1.00 92.50 102 ILE A O 1
ATOM 834 N N . ILE A 1 103 ? 4.099 2.102 11.325 1.00 93.25 103 ILE A N 1
ATOM 835 C CA . ILE A 1 103 ? 3.886 1.921 12.771 1.00 93.25 103 ILE A CA 1
ATOM 836 C C . ILE A 1 103 ? 3.499 3.248 13.437 1.00 93.25 103 ILE A C 1
ATOM 838 O O . ILE A 1 103 ? 2.645 3.280 14.328 1.00 93.25 103 ILE A O 1
ATOM 842 N N . GLY A 1 104 ? 4.114 4.354 13.017 1.00 93.88 104 GLY A N 1
ATOM 843 C CA . GLY A 1 104 ? 3.797 5.691 13.504 1.00 93.88 104 GLY A CA 1
ATOM 844 C C . GLY A 1 104 ? 2.344 6.075 13.233 1.00 93.88 104 GLY A C 1
ATOM 845 O O . GLY A 1 104 ? 1.649 6.523 14.149 1.00 93.88 104 GLY A O 1
ATOM 846 N N . GLU A 1 105 ? 1.874 5.849 12.010 1.00 92.19 105 GLU A N 1
ATOM 847 C CA . GLU A 1 105 ? 0.490 6.104 11.614 1.00 92.19 105 GLU A CA 1
ATOM 848 C C . GLU A 1 105 ? -0.501 5.202 12.351 1.00 92.19 105 GLU A C 1
ATOM 850 O O . GLU A 1 105 ? -1.480 5.702 12.913 1.00 92.19 105 GLU A O 1
ATOM 855 N N . LEU A 1 106 ? -0.227 3.895 12.427 1.00 90.31 106 LEU A N 1
ATOM 856 C CA . LEU A 1 106 ? -1.049 2.934 13.169 1.00 90.31 106 LEU A CA 1
ATOM 857 C C . LEU A 1 106 ? -1.194 3.342 14.635 1.00 90.31 106 LEU A C 1
ATOM 859 O O . LEU A 1 106 ? -2.296 3.353 15.188 1.00 90.31 106 LEU A O 1
ATOM 863 N N . ARG A 1 107 ? -0.093 3.764 15.262 1.00 90.12 107 ARG A N 1
ATOM 864 C CA . ARG A 1 107 ? -0.099 4.253 16.643 1.00 90.12 107 ARG A CA 1
ATOM 865 C C . ARG A 1 107 ? -0.956 5.508 16.805 1.00 90.12 107 ARG A C 1
ATOM 867 O O . ARG A 1 107 ? -1.636 5.637 17.823 1.00 90.12 107 ARG A O 1
ATOM 874 N N . ILE A 1 108 ? -0.895 6.447 15.860 1.00 90.94 108 ILE A N 1
ATOM 875 C CA . ILE A 1 108 ? -1.707 7.673 15.899 1.00 90.94 108 ILE A CA 1
ATOM 876 C C . ILE A 1 108 ? -3.187 7.318 15.762 1.00 90.94 108 ILE A C 1
ATOM 878 O O . ILE A 1 108 ? -3.984 7.754 16.591 1.00 90.94 108 ILE A O 1
ATOM 882 N N . LYS A 1 109 ? -3.540 6.472 14.788 1.00 85.19 109 LYS A N 1
ATOM 883 C CA . LYS A 1 109 ? -4.918 6.014 14.566 1.00 85.19 109 LYS A CA 1
ATOM 884 C C . LYS A 1 109 ? -5.489 5.281 15.778 1.00 85.19 109 LYS A C 1
ATOM 886 O O . LYS A 1 109 ? -6.591 5.594 16.206 1.00 85.19 109 LYS A O 1
ATOM 891 N N . SER A 1 110 ? -4.714 4.384 16.388 1.00 85.56 110 SER A N 1
ATOM 892 C CA . SER A 1 110 ? -5.118 3.643 17.592 1.00 85.56 110 SER A CA 1
ATOM 893 C C . SER A 1 110 ? -5.441 4.555 18.785 1.00 85.56 110 SER A C 1
ATOM 895 O O . SER A 1 110 ? -6.290 4.223 19.609 1.00 85.56 110 SER A O 1
ATOM 897 N N . ARG A 1 111 ? -4.780 5.714 18.885 1.00 86.06 111 ARG A N 1
ATOM 898 C CA . ARG A 1 111 ? -4.971 6.684 19.978 1.00 86.06 111 ARG A CA 1
ATOM 899 C C . ARG A 1 111 ? -5.980 7.777 19.647 1.00 86.06 111 ARG A C 1
ATOM 901 O O . ARG A 1 111 ? -6.264 8.612 20.505 1.00 86.06 111 ARG A O 1
ATOM 908 N N . GLN A 1 112 ? -6.476 7.818 18.416 1.00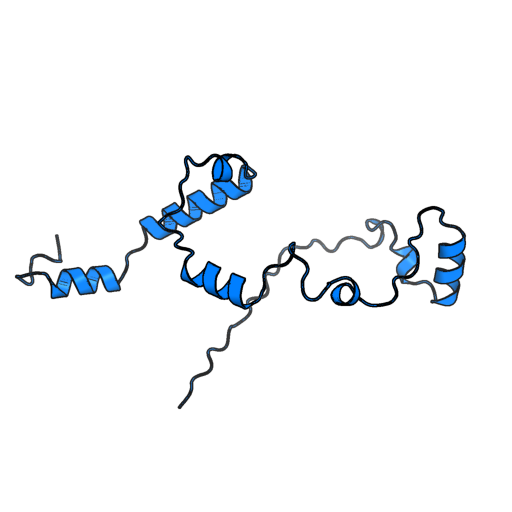 86.62 112 GLN A N 1
ATOM 909 C CA . GLN A 1 112 ? -7.418 8.836 17.997 1.00 86.62 112 GLN A CA 1
ATOM 910 C C . GLN A 1 112 ? -8.793 8.534 18.594 1.00 86.62 112 GLN A C 1
ATOM 912 O O . GLN A 1 112 ? -9.313 7.425 18.487 1.00 86.62 112 GLN A O 1
ATOM 917 N N . THR A 1 113 ? -9.396 9.535 19.229 1.00 82.81 113 THR A N 1
ATOM 918 C CA . THR A 1 113 ? -10.764 9.428 19.728 1.00 82.81 113 THR A CA 1
ATOM 919 C C . THR A 1 113 ? -11.727 9.401 18.543 1.00 82.81 113 THR A C 1
ATOM 921 O O . THR A 1 113 ? -11.768 10.332 17.736 1.00 82.81 113 THR A O 1
ATOM 924 N N . SER A 1 114 ? -12.499 8.325 18.407 1.00 83.81 114 SER A N 1
ATOM 925 C CA . SER A 1 114 ? -13.529 8.215 17.376 1.00 83.81 114 SER A CA 1
ATOM 926 C C . SER A 1 114 ? -14.880 8.669 17.922 1.00 83.81 114 SER A C 1
ATOM 928 O O . SER A 1 114 ? -15.395 8.123 18.896 1.00 83.81 114 SER A O 1
ATOM 930 N N . TRP A 1 115 ? -15.469 9.681 17.282 1.00 85.81 115 TRP A N 1
ATOM 931 C CA . TRP A 1 115 ? -16.799 10.177 17.641 1.00 85.81 115 TRP A CA 1
ATOM 932 C C . TRP A 1 115 ? -17.875 9.110 17.461 1.00 85.81 115 TRP A C 1
ATOM 934 O O . TRP A 1 115 ? -18.734 8.988 18.327 1.00 85.81 115 TRP A O 1
ATOM 944 N N . ASP A 1 116 ? -17.783 8.299 16.407 1.00 85.88 116 ASP A N 1
ATOM 945 C CA . ASP A 1 116 ? -18.733 7.212 16.145 1.00 85.88 116 ASP A CA 1
ATOM 946 C C . ASP A 1 116 ? -18.727 6.175 17.271 1.00 85.88 116 ASP A C 1
ATOM 948 O O . ASP A 1 116 ? -19.785 5.773 17.745 1.00 85.88 116 ASP A O 1
ATOM 952 N N . ARG A 1 117 ? -17.543 5.826 17.792 1.00 83.44 117 ARG A N 1
ATOM 953 C CA . ARG A 1 117 ? -17.408 4.942 18.957 1.00 83.44 117 ARG A CA 1
ATOM 954 C C . ARG A 1 117 ? -18.029 5.560 20.203 1.00 83.44 117 ARG A C 1
ATOM 956 O O . ARG A 1 117 ? -18.696 4.866 20.957 1.00 83.44 117 ARG A O 1
ATOM 963 N N . ILE A 1 118 ? -17.809 6.853 20.442 1.00 86.75 118 ILE A N 1
ATOM 964 C CA . ILE A 1 118 ? -18.417 7.550 21.584 1.00 86.75 118 ILE A CA 1
ATOM 965 C C . ILE A 1 118 ? -19.943 7.562 21.440 1.00 86.75 118 ILE A C 1
ATOM 967 O O . ILE A 1 118 ? -20.638 7.286 22.409 1.00 86.75 118 ILE A O 1
ATOM 971 N N . GLN A 1 119 ? -20.470 7.832 20.244 1.00 87.19 119 GLN A N 1
ATOM 972 C CA . GLN A 1 119 ? -21.908 7.783 19.969 1.00 87.19 119 GLN A CA 1
ATOM 973 C C . GLN A 1 119 ? -22.480 6.378 20.171 1.00 87.19 119 GLN A C 1
ATOM 975 O O . GLN A 1 119 ? -23.526 6.234 20.794 1.00 87.19 119 GLN A O 1
ATOM 980 N N . GLU A 1 120 ? -21.787 5.337 19.710 1.00 87.81 120 GLU A N 1
ATOM 981 C CA . GLU A 1 120 ? -22.171 3.946 19.953 1.00 87.81 120 GLU A CA 1
ATOM 982 C C . GLU A 1 120 ? -22.198 3.620 21.453 1.00 87.81 120 GLU A C 1
ATOM 984 O O . GLU A 1 120 ? -23.178 3.060 21.942 1.00 87.81 120 GLU A O 1
ATOM 989 N N . ILE A 1 121 ? -21.170 4.029 22.203 1.00 86.38 121 ILE A N 1
ATOM 990 C CA . ILE A 1 121 ? -21.116 3.865 23.662 1.00 86.38 121 ILE A CA 1
ATOM 991 C C . ILE A 1 121 ? -22.282 4.601 24.330 1.00 86.38 121 ILE A C 1
ATOM 993 O O . ILE A 1 121 ? -22.936 4.030 25.196 1.00 86.38 121 ILE A O 1
ATOM 997 N N . VAL A 1 122 ? -22.576 5.838 23.923 1.00 87.62 122 VAL A N 1
ATOM 998 C CA . VAL A 1 122 ? -23.690 6.635 24.461 1.00 87.62 122 VAL A CA 1
ATOM 999 C C . VAL A 1 122 ? -25.042 5.986 24.156 1.00 87.62 122 VAL A C 1
ATOM 1001 O O . VAL A 1 122 ? -25.889 5.920 25.042 1.00 87.62 122 VAL A O 1
ATOM 1004 N N . ASN A 1 123 ? -25.241 5.476 22.939 1.00 88.12 123 ASN A N 1
ATOM 1005 C CA . ASN A 1 123 ? -26.495 4.847 22.519 1.00 88.12 123 ASN A CA 1
ATOM 1006 C C . ASN A 1 123 ? -26.731 3.489 23.194 1.00 88.12 123 ASN A C 1
ATOM 1008 O O . ASN A 1 123 ? -27.870 3.149 23.507 1.00 88.12 123 ASN A O 1
ATOM 1012 N N . ASN A 1 124 ? -25.664 2.719 23.424 1.00 88.56 124 ASN A N 1
ATOM 1013 C CA . ASN A 1 124 ? -25.732 1.406 24.066 1.00 88.56 124 ASN A CA 1
ATOM 1014 C C . ASN A 1 124 ? -25.664 1.484 25.599 1.00 88.56 124 ASN A C 1
ATOM 1016 O O . ASN A 1 124 ? -25.924 0.487 26.277 1.00 88.56 124 ASN A O 1
ATOM 1020 N N . ALA A 1 125 ? -25.303 2.638 26.167 1.00 86.88 125 ALA A N 1
ATOM 1021 C CA . ALA A 1 125 ? -25.237 2.814 27.607 1.00 86.88 125 ALA A CA 1
ATOM 1022 C C . ALA A 1 125 ? -26.652 2.740 28.211 1.00 86.88 125 ALA A C 1
ATOM 1024 O O . ALA A 1 125 ? -27.509 3.561 27.887 1.00 86.88 125 ALA A O 1
ATOM 1025 N N . PRO A 1 126 ? -26.909 1.818 29.156 1.00 82.19 126 PRO A N 1
ATOM 1026 C CA . PRO A 1 126 ? -28.230 1.698 29.769 1.00 82.19 126 PRO A CA 1
ATOM 1027 C C . PRO A 1 126 ? -28.582 2.895 30.669 1.00 82.19 126 PRO A C 1
ATOM 1029 O O . PRO A 1 126 ? -29.749 3.100 30.991 1.00 82.19 126 PRO A O 1
ATOM 1032 N N . ILE A 1 127 ? -27.583 3.673 31.109 1.00 82.38 127 ILE A N 1
ATOM 1033 C CA . ILE A 1 127 ? -27.736 4.832 31.997 1.00 82.38 127 ILE A CA 1
ATOM 1034 C C . ILE A 1 127 ? -26.737 5.912 31.573 1.00 82.38 127 ILE A C 1
ATOM 1036 O O . ILE A 1 127 ? -25.595 5.604 31.228 1.00 82.38 127 ILE A O 1
ATOM 1040 N N . SER A 1 128 ? -27.136 7.181 31.684 1.00 72.94 128 SER A N 1
ATOM 1041 C CA . SER A 1 128 ? -26.332 8.352 31.309 1.00 72.94 128 SER A CA 1
ATOM 1042 C C . SER A 1 128 ? -25.010 8.520 32.070 1.00 72.94 128 SER A C 1
ATOM 1044 O O . SER A 1 128 ? -24.170 9.314 31.671 1.00 72.94 128 SER A O 1
ATOM 1046 N N . PHE A 1 129 ? -24.788 7.791 33.163 1.00 76.50 129 PHE A N 1
ATOM 1047 C CA . PHE A 1 129 ? -23.521 7.845 33.895 1.00 76.50 129 PHE A CA 1
ATOM 1048 C C . PHE A 1 129 ? -22.451 6.903 33.309 1.00 76.50 129 PHE A C 1
ATOM 1050 O O . PHE A 1 129 ? -21.261 7.129 33.497 1.00 76.50 129 PHE A O 1
ATOM 1057 N N . ASN A 1 130 ? -22.851 5.873 32.556 1.00 71.94 130 ASN A N 1
ATOM 1058 C CA . ASN A 1 130 ? -21.946 4.801 32.123 1.00 71.94 130 ASN A CA 1
ATOM 1059 C C . ASN A 1 130 ? -21.010 5.177 30.961 1.00 71.94 130 ASN A C 1
ATOM 1061 O O . ASN A 1 130 ? -20.109 4.406 30.661 1.00 71.94 130 ASN A O 1
ATOM 1065 N N . PHE A 1 131 ? -21.195 6.326 30.305 1.00 69.75 131 PHE A N 1
ATOM 1066 C CA . PHE A 1 131 ? -20.324 6.763 29.203 1.00 69.75 131 PHE A CA 1
ATOM 1067 C C . PHE A 1 131 ? -19.205 7.734 29.633 1.00 69.75 131 PHE A C 1
ATOM 1069 O O . PHE A 1 131 ? -18.410 8.144 28.790 1.00 69.75 131 PHE A O 1
ATOM 1076 N N . ILE A 1 132 ? -19.160 8.142 30.910 1.00 62.56 132 ILE A N 1
ATOM 1077 C CA . ILE A 1 132 ? -18.243 9.180 31.430 1.00 62.56 132 ILE A CA 1
ATOM 1078 C C . ILE A 1 132 ? -17.031 8.582 32.178 1.00 62.56 132 ILE A C 1
ATOM 1080 O O . ILE A 1 132 ? -16.073 9.310 32.438 1.00 62.56 132 ILE A O 1
ATOM 1084 N N . LEU A 1 133 ? -17.042 7.283 32.503 1.00 50.56 133 LEU A N 1
ATOM 1085 C CA . LEU A 1 133 ? -15.995 6.616 33.292 1.00 50.56 133 LEU A CA 1
ATOM 1086 C C . LEU A 1 133 ? -15.123 5.667 32.462 1.00 50.56 133 LEU A C 1
ATOM 1088 O O . LEU A 1 133 ? -15.698 4.898 31.660 1.00 50.56 133 LEU A O 1
#

Organism: Rhizophagus irregularis (strain DAOM 197198w) (NCBI:txid1432141)

Secondary structure (DSSP, 8-state):
--------------------GGGSTTGGGTSS-HHHHHHHHTT-TTPPP--SS-HHHH--TT-TTSPPHHHHHHHHHH--GGG--TTSHHHHHS-HHHHHHHHHHHHHHHHSPPHHHHHHHHHH-SSTTTT--

Foldseek 3Di:
DDDDPDPPPPPPPDPPPPPDCVVDPCSVVVPDDPVVNVVVLVVDPPRDPDDDDDPVVVDDPPDVVDQDPVRVVVCVVPDDLQPDDCPDPVLVPDPPVVNCVSVVVNVVVVPDDDPVVLVVCCVPPPDNVRSPD

Radius of gyration: 26.6 Å; chains: 1; bounding box: 56×38×68 Å

pLDDT: mean 75.42, std 16.82, range [33.97, 97.81]